Protein AF-A0A1V4TGQ3-F1 (afdb_monomer)

Secondary structure (DSSP, 8-state):
---HHHHHHHHHHHHHHHHHSTT-HHHHHHHHHHHHHHHHHHTT--SPPHHHHHHHHHHHHHHHH-

Nearest PDB structures (foldseek):
  3ddh-assembly1_A  TM=4.657E-01  e=5.214E+00  Bacteroides thetaiotaomicron

Mean predicted aligned error: 2.71 Å

pLDDT: mean 93.19, std 4.05, range [74.62, 97.5]

Radius of gyration: 11.34 Å; Cα contacts (8 Å, |Δi|>4): 47; chains: 1; bounding box: 28×18×28 Å

Sequence (66 aa):
MLTEDGKAMLARSVREHLKKNPGKKADAKKKAIRHFLDYRMAFGGGKASDALLKEVERYIDRVMSA

Structure (mmCIF, N/CA/C/O backbone):
data_AF-A0A1V4TGQ3-F1
#
_entry.id   AF-A0A1V4TGQ3-F1
#
loop_
_atom_site.group_PDB
_atom_site.id
_atom_site.type_symbol
_atom_site.label_atom_id
_atom_site.label_alt_id
_atom_site.label_comp_id
_atom_site.label_asym_id
_atom_site.label_entity_id
_atom_site.label_seq_id
_atom_site.pdbx_PDB_ins_code
_atom_site.Cartn_x
_atom_site.Cartn_y
_atom_site.Cartn_z
_atom_site.occupancy
_atom_site.B_iso_or_equiv
_atom_site.auth_seq_id
_atom_site.auth_comp_id
_atom_site.auth_asym_id
_atom_site.auth_atom_id
_atom_site.pdbx_PDB_model_num
ATOM 1 N N . MET A 1 1 ? 3.025 2.846 -13.808 1.00 81.88 1 MET A N 1
ATOM 2 C CA . MET A 1 1 ? 1.638 2.444 -13.528 1.00 81.88 1 MET A CA 1
ATOM 3 C C . MET A 1 1 ? 1.652 1.365 -12.465 1.00 81.88 1 MET A C 1
ATOM 5 O O . MET A 1 1 ? 2.550 0.524 -12.495 1.00 81.88 1 MET A O 1
ATOM 9 N N . LEU A 1 2 ? 0.719 1.415 -11.521 1.00 88.75 2 LEU A N 1
ATOM 10 C CA . LEU A 1 2 ? 0.577 0.412 -10.474 1.00 88.75 2 LEU A CA 1
ATOM 11 C C . LEU A 1 2 ? -0.099 -0.842 -11.044 1.00 88.75 2 LEU A C 1
ATOM 13 O O . LEU A 1 2 ? -1.229 -0.778 -11.524 1.00 88.75 2 LEU A O 1
ATOM 17 N N . THR A 1 3 ? 0.596 -1.978 -10.998 1.00 91.12 3 THR A N 1
ATOM 18 C CA . THR A 1 3 ? 0.084 -3.260 -11.505 1.00 91.12 3 THR A CA 1
ATOM 19 C C . THR A 1 3 ? -0.964 -3.860 -10.569 1.00 91.12 3 THR A C 1
ATOM 21 O O . THR A 1 3 ? -1.020 -3.512 -9.387 1.00 91.12 3 THR A O 1
ATOM 24 N N . GLU A 1 4 ? -1.772 -4.796 -11.071 1.00 93.19 4 GLU A N 1
ATOM 25 C CA . GLU A 1 4 ? -2.754 -5.520 -10.249 1.00 93.19 4 GLU A CA 1
ATOM 26 C C . GLU A 1 4 ? -2.088 -6.314 -9.117 1.00 93.19 4 GLU A C 1
ATOM 28 O O . GLU A 1 4 ? -2.543 -6.254 -7.975 1.00 93.19 4 GLU A O 1
ATOM 33 N N . ASP A 1 5 ? -0.939 -6.942 -9.376 1.00 90.56 5 ASP A N 1
ATOM 34 C CA . ASP A 1 5 ? -0.159 -7.615 -8.329 1.00 90.56 5 ASP A CA 1
ATOM 35 C C . ASP A 1 5 ? 0.326 -6.628 -7.258 1.00 90.56 5 ASP A C 1
ATOM 37 O O . ASP A 1 5 ? 0.246 -6.899 -6.057 1.00 90.56 5 ASP A O 1
ATOM 41 N N . GLY A 1 6 ? 0.756 -5.431 -7.676 1.00 92.12 6 GLY A N 1
ATOM 42 C CA . GLY A 1 6 ? 1.115 -4.347 -6.765 1.00 92.12 6 GLY A CA 1
ATOM 43 C C . GLY A 1 6 ? -0.073 -3.894 -5.914 1.00 92.12 6 GLY A C 1
ATOM 44 O O . GLY A 1 6 ? 0.067 -3.710 -4.705 1.00 92.12 6 GLY A O 1
ATOM 45 N N . LYS A 1 7 ? -1.265 -3.776 -6.510 1.00 94.94 7 LYS A N 1
ATOM 46 C CA . LYS A 1 7 ? -2.513 -3.448 -5.803 1.00 94.94 7 LYS A CA 1
ATOM 47 C C . LYS A 1 7 ? -2.905 -4.523 -4.793 1.00 94.94 7 LYS A C 1
ATOM 49 O O . LYS A 1 7 ? -3.281 -4.186 -3.666 1.00 94.94 7 LYS A O 1
ATOM 54 N N . ALA A 1 8 ? -2.811 -5.798 -5.162 1.00 95.38 8 ALA A N 1
ATOM 55 C CA . ALA A 1 8 ? -3.120 -6.916 -4.277 1.00 95.38 8 ALA A CA 1
ATOM 56 C C . ALA A 1 8 ? -2.150 -6.968 -3.085 1.00 95.38 8 ALA A C 1
ATOM 58 O O . ALA A 1 8 ? -2.583 -7.077 -1.934 1.00 95.38 8 ALA A O 1
ATOM 59 N N . MET A 1 9 ? -0.850 -6.802 -3.344 1.00 94.69 9 MET A N 1
ATOM 60 C CA . MET A 1 9 ? 0.189 -6.756 -2.314 1.00 94.69 9 MET A CA 1
ATOM 61 C C . MET A 1 9 ? -0.007 -5.580 -1.348 1.00 94.69 9 MET A C 1
ATOM 63 O O . MET A 1 9 ? -0.005 -5.779 -0.130 1.00 94.69 9 MET A O 1
ATOM 67 N N . LEU A 1 10 ? -0.257 -4.375 -1.867 1.00 96.31 10 LEU A N 1
A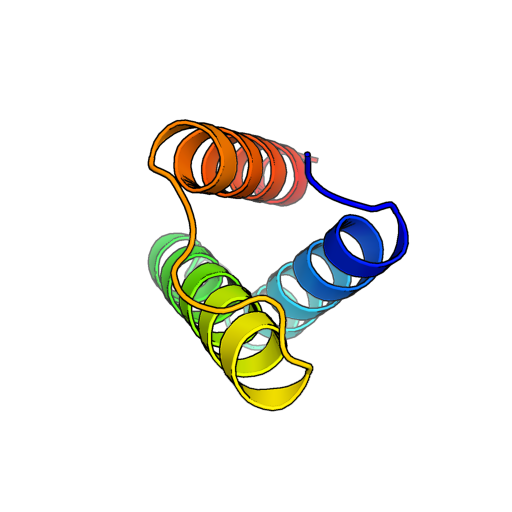TOM 68 C CA . LEU A 1 10 ? -0.541 -3.193 -1.051 1.00 96.31 10 LEU A CA 1
ATOM 69 C C . LEU A 1 10 ? -1.790 -3.392 -0.189 1.00 96.31 10 LEU A C 1
ATOM 71 O O . LEU A 1 10 ? -1.750 -3.152 1.019 1.00 96.31 10 LEU A O 1
ATOM 75 N N . ALA A 1 11 ? -2.884 -3.879 -0.783 1.00 96.25 11 ALA A N 1
ATOM 76 C CA . ALA A 1 11 ? -4.129 -4.102 -0.059 1.00 96.25 11 ALA A CA 1
ATOM 77 C C . ALA A 1 11 ? -3.953 -5.120 1.072 1.00 96.25 11 ALA A C 1
ATOM 79 O O . ALA A 1 11 ? -4.396 -4.885 2.198 1.00 96.25 11 ALA A O 1
ATOM 80 N N . ARG A 1 12 ? -3.253 -6.224 0.792 1.00 95.44 12 ARG A N 1
ATOM 81 C CA . ARG A 1 12 ? -2.912 -7.237 1.790 1.00 95.44 12 ARG A CA 1
ATOM 82 C C . ARG A 1 12 ? -2.066 -6.646 2.917 1.00 95.44 12 ARG A C 1
ATOM 84 O O . ARG A 1 12 ? -2.431 -6.795 4.079 1.00 95.44 12 ARG A O 1
ATOM 91 N N . SER A 1 13 ? -0.994 -5.926 2.584 1.00 94.81 13 SER A N 1
ATOM 92 C CA . SER A 1 13 ? -0.090 -5.319 3.567 1.00 94.81 13 SER A CA 1
ATOM 93 C C . SER A 1 13 ? -0.815 -4.344 4.501 1.00 94.81 13 SER A C 1
ATOM 95 O O . SER A 1 13 ? -0.579 -4.353 5.710 1.00 94.81 13 SER A O 1
ATOM 97 N N . VAL A 1 14 ? -1.711 -3.512 3.960 1.00 95.75 14 VAL A N 1
ATOM 98 C CA . VAL A 1 14 ? -2.514 -2.562 4.747 1.00 95.75 14 VAL A CA 1
ATOM 99 C C . VAL A 1 14 ? -3.497 -3.301 5.655 1.00 95.75 14 VAL A C 1
ATOM 101 O O . VAL A 1 14 ? -3.521 -3.053 6.862 1.00 95.75 14 VAL A O 1
ATOM 104 N N . ARG A 1 15 ? -4.278 -4.241 5.10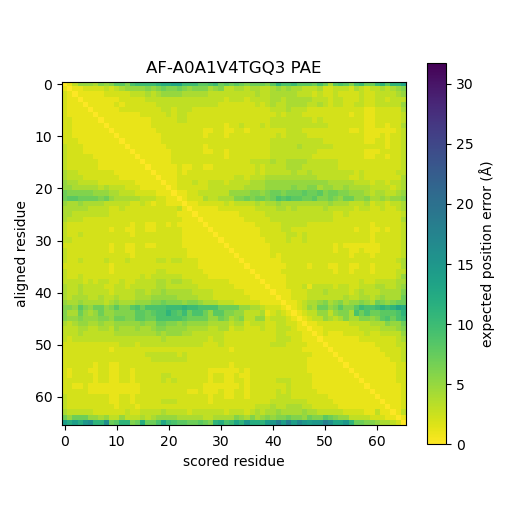6 1.00 94.75 15 ARG A N 1
ATOM 105 C CA . ARG A 1 15 ? -5.296 -4.994 5.859 1.00 94.75 15 ARG A CA 1
ATOM 106 C C . ARG A 1 15 ? -4.682 -5.834 6.975 1.00 94.75 15 ARG A C 1
ATOM 108 O O . ARG A 1 15 ? -5.186 -5.820 8.094 1.00 94.75 15 ARG A O 1
ATOM 115 N N . GLU A 1 16 ? -3.577 -6.528 6.707 1.00 94.81 16 GLU A N 1
ATOM 116 C CA . GLU A 1 16 ? -2.870 -7.316 7.722 1.00 94.81 16 GLU A CA 1
ATOM 117 C C . GLU A 1 16 ? -2.315 -6.435 8.846 1.00 94.81 16 GLU A C 1
ATOM 119 O O . GLU A 1 16 ? -2.386 -6.814 10.018 1.00 94.81 16 GLU A O 1
ATOM 124 N N . HIS A 1 17 ? -1.786 -5.253 8.512 1.00 94.69 17 HIS A N 1
ATOM 125 C CA . HIS A 1 17 ? -1.293 -4.321 9.520 1.00 94.69 17 HIS A CA 1
ATOM 126 C C . HIS A 1 17 ? -2.427 -3.791 10.400 1.00 94.69 17 HIS A C 1
ATOM 128 O O . HIS A 1 17 ? -2.307 -3.840 11.623 1.00 94.69 17 HIS A O 1
ATOM 134 N N . LEU A 1 18 ? -3.524 -3.327 9.795 1.00 93.88 18 LEU A N 1
ATOM 135 C CA . LEU A 1 18 ? -4.668 -2.767 10.519 1.00 93.88 18 LEU A CA 1
ATOM 136 C C . LEU A 1 18 ? -5.430 -3.815 11.331 1.00 93.88 18 LEU A C 1
ATOM 138 O O . LEU A 1 18 ? -5.921 -3.495 12.409 1.00 93.88 18 LEU A O 1
ATOM 142 N N . LYS A 1 19 ? -5.467 -5.075 10.877 1.00 94.12 19 LYS A N 1
ATOM 143 C CA . LYS A 1 19 ? -6.009 -6.194 11.662 1.00 94.12 19 LYS A CA 1
ATOM 144 C C . LYS A 1 19 ? -5.244 -6.393 12.974 1.00 94.12 19 LYS A C 1
ATOM 146 O O . LYS A 1 19 ? -5.853 -6.698 13.991 1.00 94.12 19 LYS A O 1
ATOM 151 N N . LYS A 1 20 ? -3.914 -6.243 12.948 1.00 94.62 20 LYS A N 1
ATOM 152 C CA . LYS A 1 20 ? -3.047 -6.387 14.132 1.00 94.62 20 LYS A CA 1
ATOM 153 C C . LYS A 1 20 ? -2.970 -5.111 14.972 1.00 94.62 20 LYS A C 1
ATOM 155 O O . LYS A 1 20 ? -2.763 -5.196 16.174 1.00 94.62 20 LYS A O 1
ATOM 160 N N . ASN A 1 21 ? -3.115 -3.948 14.339 1.00 93.94 21 ASN A N 1
ATOM 161 C CA . ASN A 1 21 ? -2.964 -2.636 14.964 1.00 93.94 21 ASN A CA 1
ATOM 162 C C . ASN A 1 21 ? -4.145 -1.723 14.584 1.00 93.94 21 ASN A C 1
ATOM 164 O O . ASN A 1 21 ? -3.986 -0.821 13.750 1.00 93.94 21 ASN A O 1
ATOM 168 N N . PRO A 1 22 ? -5.341 -1.946 15.160 1.00 90.75 22 PRO A N 1
ATOM 169 C CA . PRO A 1 22 ? -6.503 -1.111 14.877 1.00 90.75 22 PRO A CA 1
ATOM 170 C C . PRO A 1 22 ? -6.206 0.372 15.147 1.00 90.75 22 PRO A C 1
ATOM 172 O O . PRO A 1 22 ? -5.549 0.724 16.124 1.00 90.75 22 PRO A O 1
ATOM 175 N N . GLY A 1 23 ? -6.648 1.256 14.251 1.00 89.81 23 GLY A N 1
ATOM 176 C CA . GLY A 1 23 ? -6.446 2.708 14.373 1.00 89.81 23 GLY A CA 1
ATOM 177 C C . GLY A 1 23 ? -5.070 3.233 13.934 1.00 89.81 23 GLY A C 1
ATOM 178 O O . GLY A 1 23 ? -4.923 4.435 13.724 1.00 89.81 23 GLY A O 1
ATOM 179 N N . LYS A 1 24 ? -4.071 2.373 13.688 1.00 94.44 24 LYS A N 1
ATOM 180 C CA . LYS A 1 24 ? -2.722 2.783 13.243 1.00 94.44 24 LYS A CA 1
ATOM 181 C C . LYS A 1 24 ? -2.622 2.978 11.720 1.00 94.44 24 LYS A C 1
ATOM 183 O O . LYS A 1 24 ? -1.762 2.409 11.051 1.00 94.44 24 LYS A O 1
ATOM 188 N N . LYS A 1 25 ? -3.508 3.803 11.144 1.00 93.44 25 LYS A N 1
ATOM 189 C CA . LYS A 1 25 ? -3.574 4.042 9.682 1.00 93.44 25 LYS A CA 1
ATOM 190 C C . LYS A 1 25 ? -2.296 4.669 9.109 1.00 93.44 25 LYS A C 1
ATOM 192 O O . LYS A 1 25 ? -1.832 4.246 8.053 1.00 93.44 25 LYS A O 1
ATOM 197 N N . ALA A 1 26 ? -1.690 5.621 9.819 1.00 94.75 26 ALA A N 1
ATOM 198 C CA . ALA A 1 26 ? -0.437 6.248 9.389 1.00 94.75 26 ALA A CA 1
ATOM 199 C C . ALA A 1 26 ? 0.715 5.228 9.276 1.00 94.75 26 ALA A C 1
ATOM 201 O O . ALA A 1 26 ? 1.446 5.217 8.281 1.00 94.75 26 ALA A O 1
ATOM 202 N N . ASP A 1 27 ? 0.821 4.318 10.248 1.00 94.69 27 ASP A N 1
ATOM 203 C CA . ASP A 1 27 ? 1.844 3.268 10.261 1.00 94.69 27 ASP A CA 1
ATOM 204 C C . ASP A 1 27 ? 1.595 2.233 9.158 1.00 94.69 27 ASP A C 1
ATOM 206 O O . ASP A 1 27 ? 2.531 1.833 8.459 1.00 94.69 27 ASP A O 1
ATOM 210 N N . ALA A 1 28 ? 0.328 1.860 8.935 1.00 95.38 28 ALA A N 1
ATOM 211 C CA . ALA A 1 28 ? -0.069 0.983 7.837 1.00 95.38 28 ALA A CA 1
ATOM 212 C C . ALA A 1 28 ? 0.350 1.559 6.476 1.00 95.38 28 ALA A C 1
ATOM 214 O O . ALA A 1 28 ? 0.954 0.848 5.668 1.00 95.38 28 ALA A O 1
ATOM 215 N N . LYS A 1 29 ? 0.097 2.857 6.245 1.00 96.25 29 LYS A N 1
ATOM 216 C CA . LYS A 1 29 ? 0.490 3.554 5.013 1.00 96.25 29 LYS A CA 1
ATOM 217 C C . LYS A 1 29 ? 2.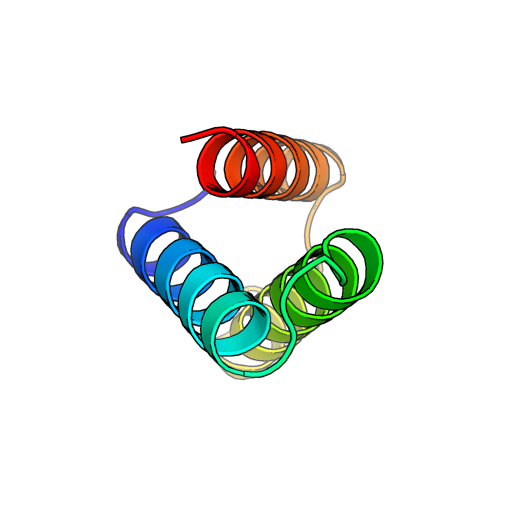004 3.570 4.831 1.00 96.25 29 LYS A C 1
ATOM 219 O O . LYS A 1 29 ? 2.495 3.134 3.791 1.00 96.25 29 LYS A O 1
ATOM 224 N N . LYS A 1 30 ? 2.755 3.994 5.852 1.00 96.12 30 LYS A N 1
ATOM 225 C CA . LYS A 1 30 ? 4.227 4.026 5.808 1.00 96.12 30 LYS A CA 1
ATOM 226 C C . LYS A 1 30 ? 4.814 2.645 5.506 1.00 96.12 30 LYS A C 1
ATOM 228 O O . LYS A 1 30 ? 5.724 2.528 4.684 1.00 96.12 30 LYS A O 1
ATOM 233 N N . LYS A 1 31 ? 4.277 1.594 6.134 1.00 95.31 31 LYS A N 1
ATOM 234 C CA . LYS A 1 31 ? 4.726 0.214 5.923 1.00 95.31 31 LYS A CA 1
ATOM 235 C C . LYS A 1 31 ? 4.414 -0.288 4.514 1.00 95.31 31 LYS A C 1
ATOM 237 O O . L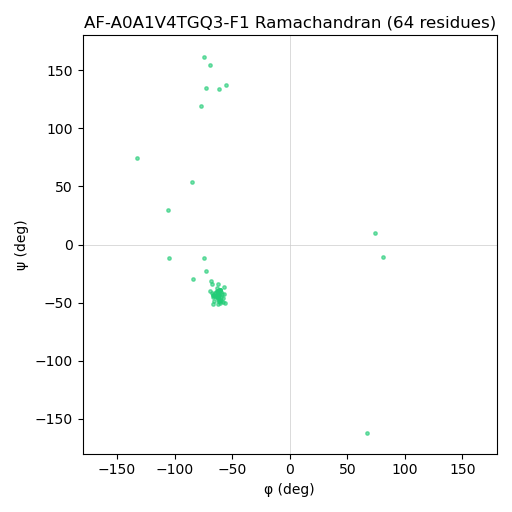YS A 1 31 ? 5.282 -0.892 3.894 1.00 95.31 31 LYS A O 1
ATOM 242 N N . ALA A 1 32 ? 3.214 -0.022 4.003 1.00 96.12 32 ALA A N 1
ATOM 243 C CA . ALA A 1 32 ? 2.816 -0.435 2.660 1.00 96.12 32 ALA A CA 1
ATOM 244 C C . ALA A 1 32 ? 3.650 0.261 1.569 1.00 96.12 32 ALA A C 1
ATOM 246 O O . ALA A 1 32 ? 4.118 -0.406 0.649 1.00 96.12 32 ALA A O 1
ATOM 247 N N . ILE A 1 33 ? 3.920 1.566 1.710 1.00 96.12 33 ILE A N 1
ATOM 248 C CA . ILE A 1 33 ? 4.803 2.305 0.791 1.00 96.12 33 ILE A CA 1
ATOM 249 C C . ILE A 1 33 ? 6.218 1.722 0.820 1.00 96.12 33 ILE A C 1
ATOM 251 O O . ILE A 1 33 ? 6.781 1.438 -0.235 1.00 96.12 33 ILE A O 1
ATOM 255 N N . ARG A 1 34 ? 6.788 1.506 2.015 1.00 95.50 34 ARG A N 1
ATOM 256 C CA . ARG A 1 34 ? 8.120 0.898 2.160 1.00 95.50 34 ARG A CA 1
ATOM 257 C C . ARG A 1 34 ? 8.177 -0.462 1.461 1.00 95.50 34 ARG A C 1
ATOM 259 O O . ARG A 1 34 ? 9.053 -0.671 0.634 1.00 95.50 34 ARG A O 1
ATOM 266 N N . HIS A 1 35 ? 7.211 -1.335 1.738 1.00 94.19 35 HIS A N 1
ATOM 267 C CA . HIS A 1 35 ? 7.156 -2.671 1.150 1.00 94.19 35 HIS A CA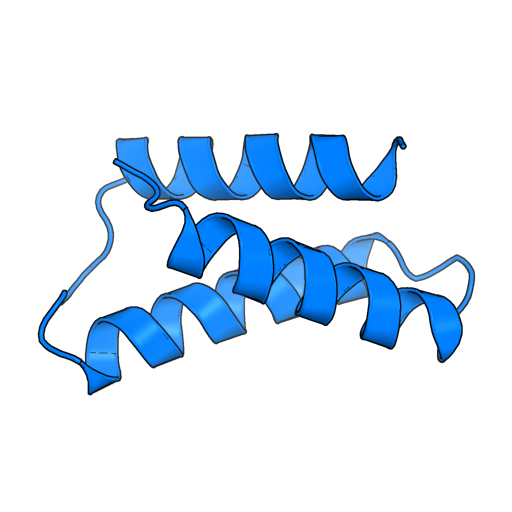 1
ATOM 268 C C . HIS A 1 35 ? 7.075 -2.627 -0.383 1.00 94.19 35 HIS A C 1
ATOM 270 O O . HIS A 1 35 ? 7.772 -3.379 -1.059 1.00 94.19 35 HIS A O 1
ATOM 276 N N . PHE A 1 36 ? 6.288 -1.705 -0.941 1.00 94.81 36 PHE A N 1
ATOM 277 C CA . PHE A 1 36 ? 6.216 -1.505 -2.385 1.00 94.81 36 PHE A CA 1
ATOM 278 C C . PHE A 1 36 ? 7.555 -1.075 -2.996 1.00 94.81 36 PHE A C 1
ATOM 280 O O . PHE A 1 36 ? 7.959 -1.606 -4.032 1.00 94.81 36 PHE A O 1
ATOM 287 N N . LEU A 1 37 ? 8.250 -0.126 -2.366 1.00 94.19 37 LEU A N 1
ATOM 288 C CA . LEU A 1 37 ? 9.546 0.352 -2.848 1.00 94.19 37 LEU A CA 1
ATOM 289 C C . LEU A 1 37 ? 10.622 -0.735 -2.755 1.00 94.19 37 LEU A C 1
ATOM 291 O O . LEU A 1 37 ? 11.367 -0.923 -3.716 1.00 94.19 37 LEU A O 1
ATOM 295 N N . ASP A 1 38 ? 10.662 -1.475 -1.647 1.00 93.19 38 ASP A N 1
ATOM 296 C CA . ASP A 1 38 ? 11.611 -2.572 -1.442 1.00 93.19 38 ASP A CA 1
ATOM 297 C C . ASP A 1 38 ? 11.387 -3.686 -2.479 1.00 93.19 38 ASP A C 1
ATOM 299 O O . ASP A 1 38 ? 12.334 -4.127 -3.129 1.00 93.19 38 ASP A O 1
ATOM 303 N N . TYR A 1 39 ? 10.126 -4.074 -2.717 1.00 91.12 39 TYR A N 1
ATOM 304 C CA . TYR A 1 39 ? 9.761 -5.029 -3.768 1.00 91.12 39 TYR A CA 1
ATOM 305 C C . TYR A 1 39 ? 10.228 -4.541 -5.146 1.00 91.12 39 TYR A C 1
ATOM 307 O O . TYR A 1 39 ? 10.902 -5.256 -5.884 1.00 91.12 39 TYR A O 1
ATOM 315 N N . ARG A 1 40 ? 9.936 -3.286 -5.495 1.00 91.75 40 ARG A N 1
ATOM 316 C CA . ARG A 1 40 ? 10.325 -2.723 -6.792 1.00 91.75 40 ARG A CA 1
ATOM 317 C C . ARG A 1 40 ? 11.845 -2.719 -6.991 1.00 91.75 40 ARG A C 1
ATOM 319 O O . ARG A 1 40 ? 12.302 -2.999 -8.097 1.00 91.75 40 ARG A O 1
ATOM 326 N N . MET A 1 41 ? 12.618 -2.418 -5.950 1.00 91.44 41 MET A N 1
ATOM 327 C CA . MET A 1 41 ? 14.081 -2.472 -6.007 1.00 91.44 41 MET A CA 1
ATOM 328 C C . MET A 1 41 ? 14.598 -3.905 -6.169 1.00 91.44 41 MET A C 1
ATOM 330 O O . MET A 1 41 ? 15.499 -4.126 -6.973 1.00 91.44 41 MET A O 1
ATOM 334 N N . ALA A 1 42 ? 14.010 -4.873 -5.462 1.00 90.38 42 ALA A N 1
ATOM 335 C CA . ALA A 1 42 ? 14.422 -6.275 -5.517 1.00 90.38 42 ALA A CA 1
ATOM 336 C C . ALA A 1 42 ? 14.145 -6.943 -6.877 1.00 90.38 42 ALA A C 1
ATOM 338 O O . ALA A 1 42 ? 14.927 -7.779 -7.318 1.00 90.38 42 ALA A O 1
ATOM 339 N N . PHE A 1 43 ? 13.063 -6.558 -7.561 1.00 86.94 43 PHE A N 1
ATOM 340 C CA . PHE A 1 43 ? 12.619 -7.189 -8.813 1.00 86.94 43 PHE A CA 1
ATOM 341 C C . PHE A 1 43 ? 12.888 -6.334 -10.064 1.00 86.94 43 PHE A C 1
ATOM 343 O O . PHE A 1 43 ? 12.147 -6.394 -11.042 1.00 86.94 43 PHE A O 1
ATOM 350 N N . GLY A 1 44 ? 13.941 -5.509 -10.041 1.00 83.19 44 GLY A N 1
ATOM 351 C CA . GLY A 1 44 ? 14.422 -4.797 -11.234 1.00 83.19 44 GLY A CA 1
ATOM 352 C C . GLY A 1 44 ? 13.555 -3.618 -11.689 1.00 83.19 44 GLY A C 1
ATOM 353 O O . GLY A 1 44 ? 13.795 -3.043 -12.746 1.00 83.19 44 GLY A O 1
ATOM 354 N N . GLY A 1 45 ? 12.571 -3.205 -10.891 1.00 83.75 45 GLY A N 1
ATOM 355 C CA . GLY A 1 45 ? 11.773 -2.018 -11.177 1.00 83.75 45 GLY A CA 1
ATOM 356 C C . GLY A 1 45 ? 12.539 -0.710 -10.953 1.00 83.75 45 GLY A C 1
ATOM 357 O O . GLY A 1 45 ? 12.181 0.303 -11.545 1.00 83.75 45 GLY A O 1
ATOM 358 N N . GLY A 1 46 ? 13.590 -0.703 -10.127 1.00 88.62 46 GLY A N 1
ATOM 359 C CA . GLY A 1 46 ? 14.410 0.483 -9.857 1.00 88.62 46 GLY A CA 1
ATOM 360 C C . GLY A 1 46 ? 13.663 1.593 -9.105 1.00 88.62 46 GLY A C 1
ATOM 361 O O . GLY A 1 46 ? 12.608 1.376 -8.504 1.00 88.62 46 GLY A O 1
ATOM 362 N N . LYS A 1 47 ? 14.189 2.824 -9.136 1.00 89.31 47 LYS A N 1
ATOM 363 C CA . LYS A 1 47 ? 13.591 3.961 -8.412 1.00 89.31 47 LYS A CA 1
ATOM 364 C C . LYS A 1 47 ? 12.168 4.241 -8.913 1.00 89.31 47 LYS A C 1
ATOM 366 O O . LYS A 1 47 ? 11.911 4.248 -10.117 1.00 89.31 47 LYS A O 1
ATOM 371 N N . ALA A 1 48 ? 11.217 4.428 -7.998 1.00 91.19 48 ALA A N 1
ATOM 372 C CA . ALA A 1 48 ? 9.857 4.826 -8.359 1.00 91.19 48 ALA A CA 1
ATOM 373 C C . ALA A 1 48 ? 9.834 6.295 -8.806 1.00 91.19 48 ALA A C 1
ATOM 375 O O . ALA A 1 48 ? 10.422 7.151 -8.151 1.00 91.19 48 ALA A O 1
ATOM 376 N N . SER A 1 49 ?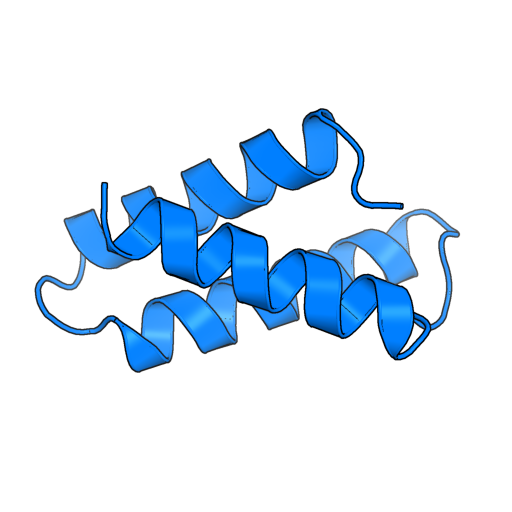 9.143 6.584 -9.910 1.00 94.00 49 SER A N 1
ATOM 377 C CA . SER A 1 49 ? 8.831 7.960 -10.316 1.00 94.00 49 SER A CA 1
ATOM 378 C C . SER A 1 49 ? 7.820 8.597 -9.357 1.00 94.00 49 SER A C 1
ATOM 380 O O . SER A 1 49 ? 6.953 7.883 -8.847 1.00 94.00 49 SER A O 1
ATOM 382 N N . ASP A 1 50 ? 7.813 9.923 -9.241 1.00 95.19 50 ASP A N 1
ATOM 383 C CA . ASP A 1 50 ? 6.843 10.656 -8.411 1.00 95.19 50 ASP A CA 1
ATOM 384 C C . ASP A 1 50 ? 5.384 10.369 -8.798 1.00 95.19 50 ASP A C 1
ATOM 386 O O . ASP A 1 50 ? 4.515 10.247 -7.935 1.00 95.19 50 ASP A O 1
ATOM 390 N N . ALA A 1 51 ? 5.102 10.204 -10.095 1.00 95.81 51 ALA A N 1
ATOM 391 C CA . ALA A 1 51 ? 3.767 9.854 -10.583 1.00 95.81 51 ALA A CA 1
ATOM 392 C C . ALA A 1 51 ? 3.299 8.488 -10.052 1.00 95.81 51 ALA A C 1
ATOM 394 O O . ALA A 1 51 ? 2.178 8.361 -9.559 1.00 95.81 51 ALA A O 1
ATOM 395 N N . LEU A 1 52 ? 4.182 7.486 -10.102 1.00 94.50 52 LEU A N 1
ATOM 396 C CA . LEU A 1 52 ? 3.929 6.153 -9.552 1.00 94.50 52 LEU A CA 1
ATOM 397 C C . LEU A 1 52 ? 3.754 6.195 -8.031 1.00 94.50 52 LEU A C 1
ATOM 399 O O . LEU A 1 52 ? 2.860 5.537 -7.508 1.00 94.50 52 LEU A O 1
ATOM 403 N N . LEU A 1 53 ? 4.564 6.983 -7.320 1.00 95.81 53 LEU A N 1
ATOM 404 C CA . LEU A 1 53 ? 4.435 7.112 -5.870 1.00 95.81 53 LEU A CA 1
ATOM 405 C C . LEU A 1 53 ? 3.076 7.719 -5.485 1.00 95.81 53 LEU A C 1
ATOM 407 O O . LEU A 1 53 ? 2.383 7.168 -4.634 1.00 95.81 53 LEU A O 1
ATOM 411 N N . LYS A 1 54 ? 2.630 8.767 -6.189 1.00 97.06 54 LYS A N 1
ATOM 412 C CA . LYS A 1 54 ? 1.289 9.354 -6.009 1.00 97.06 54 LYS A CA 1
ATOM 413 C C . LYS A 1 54 ? 0.157 8.373 -6.331 1.00 97.06 54 LYS A C 1
ATOM 415 O O . LYS A 1 54 ? -0.919 8.445 -5.741 1.00 97.06 54 LYS A O 1
ATOM 420 N N . GLU A 1 55 ? 0.343 7.488 -7.308 1.00 96.69 55 GLU A N 1
ATOM 421 C CA . GLU A 1 55 ? -0.624 6.430 -7.634 1.00 96.69 55 GLU A CA 1
ATOM 422 C C . GLU A 1 55 ? -0.735 5.408 -6.492 1.00 96.69 55 GLU A C 1
ATOM 424 O O . GLU A 1 55 ? -1.840 5.087 -6.056 1.00 96.69 55 GLU A O 1
ATOM 429 N N . VAL A 1 56 ? 0.406 4.975 -5.949 1.00 96.81 56 VAL A N 1
ATOM 430 C CA . VAL A 1 56 ? 0.496 4.071 -4.792 1.00 96.81 56 VAL A CA 1
ATOM 431 C C . VAL A 1 56 ? -0.144 4.683 -3.551 1.00 96.81 56 VAL A C 1
ATOM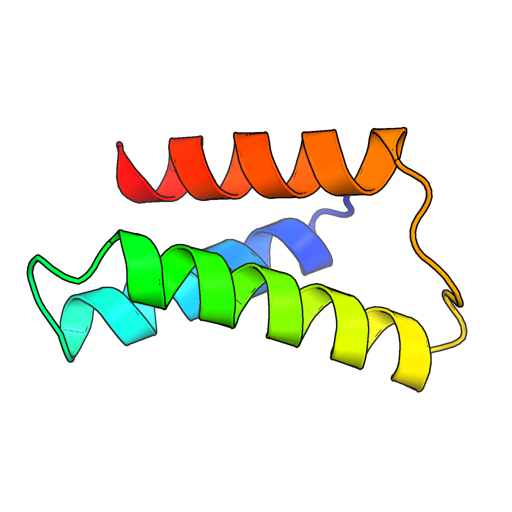 433 O O . VAL A 1 56 ? -0.967 4.034 -2.908 1.00 96.81 56 VAL A O 1
ATOM 436 N N . GLU A 1 57 ? 0.185 5.933 -3.226 1.00 96.69 57 GLU A N 1
ATOM 437 C CA . GLU A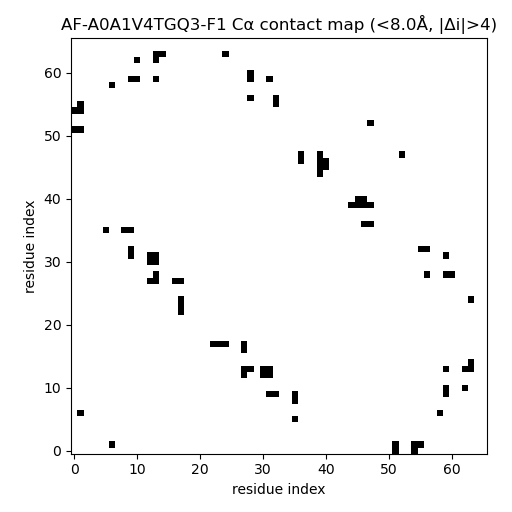 1 57 ? -0.369 6.631 -2.064 1.00 96.69 57 GLU A CA 1
ATOM 438 C C . GLU A 1 57 ? -1.892 6.740 -2.139 1.00 96.69 57 GLU A C 1
ATOM 440 O O . GLU A 1 57 ? -2.577 6.361 -1.188 1.00 96.69 57 GLU A O 1
ATOM 445 N N . ARG A 1 58 ? -2.429 7.172 -3.289 1.00 96.94 58 ARG A N 1
ATOM 446 C CA . ARG A 1 58 ? -3.882 7.265 -3.506 1.00 96.94 58 ARG A CA 1
ATOM 447 C C . ARG A 1 58 ? -4.568 5.909 -3.399 1.00 96.94 58 ARG A C 1
ATOM 449 O O . ARG A 1 58 ? -5.661 5.815 -2.844 1.00 96.94 58 ARG A O 1
ATOM 456 N N . TYR A 1 59 ? -3.941 4.855 -3.917 1.00 97.50 59 TYR A N 1
ATOM 457 C CA . TYR A 1 59 ? -4.490 3.509 -3.808 1.00 97.50 59 TYR A CA 1
ATOM 458 C C . TYR A 1 59 ? -4.516 3.019 -2.353 1.00 97.50 59 TYR A C 1
ATOM 460 O O . TYR A 1 59 ? -5.534 2.496 -1.903 1.00 97.50 59 TYR A O 1
ATOM 468 N N . ILE A 1 60 ? -3.441 3.238 -1.590 1.00 96.75 60 ILE A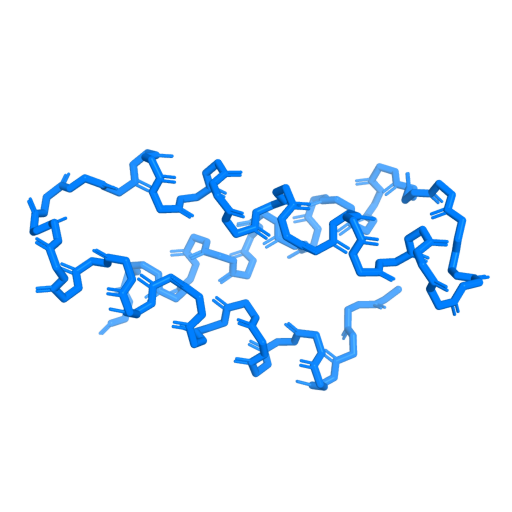 N 1
ATOM 469 C CA . ILE A 1 60 ? -3.387 2.898 -0.162 1.00 96.75 60 ILE A CA 1
ATOM 470 C C . ILE A 1 60 ? -4.475 3.647 0.619 1.00 96.75 60 ILE A C 1
ATOM 472 O O . ILE A 1 60 ? -5.188 3.029 1.409 1.00 96.75 60 ILE A O 1
ATOM 476 N N . ASP A 1 61 ? -4.652 4.945 0.364 1.00 96.00 61 ASP A N 1
ATOM 477 C CA . ASP A 1 61 ? -5.692 5.751 1.015 1.00 96.00 61 ASP A CA 1
ATOM 478 C C . ASP A 1 61 ? -7.100 5.210 0.715 1.00 96.00 61 ASP A C 1
ATOM 480 O O . ASP A 1 61 ? -7.931 5.105 1.623 1.00 96.00 61 ASP A O 1
ATOM 484 N N . ARG A 1 62 ? -7.345 4.759 -0.524 1.00 95.88 62 ARG A N 1
ATOM 485 C CA . ARG A 1 62 ? -8.598 4.093 -0.908 1.00 95.88 62 ARG A CA 1
ATOM 486 C C . ARG A 1 62 ? -8.811 2.787 -0.142 1.00 95.88 62 ARG A C 1
ATOM 488 O O . ARG A 1 62 ? -9.909 2.560 0.350 1.00 95.88 62 ARG A O 1
ATOM 495 N N . VAL A 1 63 ? -7.780 1.949 -0.005 1.00 94.81 63 VAL A N 1
ATOM 496 C CA . VAL A 1 63 ? -7.871 0.688 0.757 1.00 94.81 63 VAL A CA 1
ATOM 497 C C . VAL A 1 63 ? -8.170 0.940 2.235 1.00 94.81 63 VAL A C 1
ATOM 499 O O . VAL A 1 63 ? -8.913 0.177 2.834 1.00 94.81 63 VAL A O 1
ATOM 502 N N . MET A 1 64 ? -7.603 1.989 2.833 1.00 92.56 64 MET A N 1
ATOM 503 C CA . MET A 1 64 ? -7.833 2.327 4.247 1.00 92.56 64 MET A CA 1
ATOM 504 C C . MET A 1 64 ? -9.206 2.954 4.533 1.00 92.56 64 MET A C 1
ATOM 506 O O . MET A 1 64 ? -9.551 3.147 5.708 1.00 92.56 64 MET A O 1
ATOM 510 N N . SER A 1 65 ? -9.932 3.343 3.483 1.00 88.31 65 SER A N 1
ATOM 511 C CA . SER A 1 65 ? -11.248 3.990 3.556 1.00 88.31 65 SER A CA 1
ATOM 512 C C . SER A 1 65 ? -12.402 3.051 3.190 1.00 88.31 65 SER A C 1
ATOM 514 O O . SER A 1 65 ? -13.551 3.419 3.408 1.00 88.31 65 SER A O 1
ATOM 516 N N . ALA A 1 66 ? -12.091 1.880 2.626 1.00 74.62 66 ALA A N 1
ATOM 517 C CA . ALA A 1 66 ? -13.032 0.811 2.297 1.00 74.62 66 ALA A CA 1
ATOM 518 C C . ALA A 1 66 ? -13.164 -0.178 3.462 1.00 74.62 66 ALA A C 1
ATOM 520 O O . ALA A 1 66 ? -14.284 -0.693 3.651 1.00 74.62 66 ALA A O 1
#

Solvent-accessible surface area (backbone atoms only — not comparable to full-atom values): 3796 Å² total; per-residue (Å²): 123,87,47,70,67,55,51,52,52,40,48,49,48,32,51,58,41,37,74,77,36,73,90,44,59,71,60,24,49,56,50,28,52,50,52,51,50,53,49,30,50,74,70,76,60,48,82,78,51,70,70,45,49,55,51,51,52,53,50,51,54,50,58,76,74,109

Foldseek 3Di:
DQDPVLLVQLLVQLVVVCVVPPPPLVVSLVRSLVVSQVVCCVPVVPDDDPVRSVVSSVSNVVSVVD